Protein AF-A0A1I8BWE8-F1 (afdb_monomer_lite)

Radius of gyration: 13.73 Å; chains: 1; bounding box: 29×26×43 Å

Organism: Meloidogyne hapla (NCBI:txid6305)

Sequence (100 aa):
MERAEAELLLGAMPLGSHLLRRRPDRSLALSLKANEGVLHIKLEYRCDRWVLGEGPRFNTVIEMLRAYRRVELPVRGAEQIRLTILFRPGDMPGRGLLLL

Secondary structure (DSSP, 8-state):
--HHHHHHHHHTSPTT-EEEEE-TTS-EEEEEE-SSSEEEEEEEEETTEEEETT--EESSHHHHHHHHTTS----TTS------PEEPGGGSTTGGGS--

InterPro domains:
  IPR000980 SH2 domain [PF00017] (1-68)
  IPR000980 SH2 domain [PS50001] (1-90)
  IPR000980 SH2 domain [SM00252] (1-74)
  IPR036860 SH2 domain superfamily [G3DSA:3.30.505.10] (1-90)
  IPR036860 SH2 domain superfamily [SSF55550] (1-85)

Structure (mmCIF, N/CA/C/O backbone):
data_AF-A0A1I8BWE8-F1
#
_entry.id   AF-A0A1I8BWE8-F1
#
loop_
_atom_site.group_PDB
_atom_site.id
_atom_site.type_symbol
_atom_site.label_atom_id
_atom_site.label_alt_id
_atom_site.label_comp_id
_atom_site.label_asym_id
_atom_site.label_entity_id
_atom_site.label_seq_id
_atom_site.pdbx_PDB_ins_code
_atom_site.Cartn_x
_atom_site.Cartn_y
_atom_site.Cartn_z
_atom_site.occupancy
_atom_site.B_iso_or_equiv
_atom_site.auth_seq_id
_atom_site.auth_comp_id
_atom_site.auth_asym_id
_atom_site.auth_atom_id
_atom_site.pdbx_PDB_model_num
ATOM 1 N N . MET A 1 1 ? -4.963 -6.506 -10.500 1.00 83.25 1 MET A N 1
ATOM 2 C CA . MET A 1 1 ? -3.531 -6.375 -10.811 1.00 83.25 1 MET A CA 1
ATOM 3 C C . MET A 1 1 ? -2.819 -7.484 -10.082 1.00 83.25 1 MET A C 1
ATOM 5 O O . MET A 1 1 ? -2.904 -7.546 -8.855 1.00 83.25 1 MET A O 1
ATOM 9 N N . GLU A 1 2 ? -2.185 -8.360 -10.847 1.00 89.69 2 GLU A N 1
ATOM 10 C CA . GLU A 1 2 ? -1.435 -9.487 -10.303 1.00 89.69 2 GLU A CA 1
ATOM 11 C C . GLU A 1 2 ? -0.087 -9.049 -9.731 1.00 89.69 2 GLU A C 1
ATOM 13 O O . GLU A 1 2 ? 0.383 -7.934 -9.964 1.00 89.69 2 GLU A O 1
ATOM 18 N N . ARG A 1 3 ? 0.541 -9.928 -8.944 1.00 92.31 3 ARG A N 1
ATOM 19 C CA . ARG A 1 3 ? 1.843 -9.641 -8.325 1.00 92.31 3 ARG A CA 1
ATOM 20 C C . ARG A 1 3 ? 2.908 -9.285 -9.371 1.00 92.31 3 ARG A C 1
ATOM 22 O O . ARG A 1 3 ? 3.554 -8.255 -9.217 1.00 92.31 3 ARG A O 1
ATOM 29 N N . ALA A 1 4 ? 3.025 -10.088 -10.427 1.00 92.75 4 ALA A N 1
ATOM 30 C CA . ALA A 1 4 ? 4.012 -9.886 -11.488 1.00 92.75 4 ALA A CA 1
ATOM 31 C C . ALA A 1 4 ? 3.805 -8.560 -12.245 1.00 92.75 4 ALA A C 1
ATOM 33 O O . ALA A 1 4 ? 4.767 -7.872 -12.567 1.00 92.75 4 ALA A O 1
ATOM 34 N N . GLU A 1 5 ? 2.550 -8.150 -12.471 1.00 91.38 5 GLU A N 1
ATOM 35 C CA . GLU A 1 5 ? 2.238 -6.847 -13.081 1.00 91.38 5 GLU A CA 1
ATOM 36 C C . GLU A 1 5 ? 2.710 -5.684 -12.201 1.00 91.38 5 GLU A C 1
ATOM 38 O O . GLU A 1 5 ? 3.262 -4.705 -12.698 1.00 91.38 5 GLU A O 1
ATOM 43 N N . ALA A 1 6 ? 2.511 -5.796 -10.884 1.00 93.06 6 ALA A N 1
ATOM 44 C CA . ALA A 1 6 ? 2.971 -4.789 -9.937 1.00 93.06 6 ALA A CA 1
ATOM 45 C C . ALA A 1 6 ? 4.506 -4.724 -9.870 1.00 93.06 6 ALA A C 1
ATOM 47 O O . ALA A 1 6 ? 5.054 -3.630 -9.770 1.00 93.06 6 ALA A O 1
ATOM 48 N N . GLU A 1 7 ? 5.189 -5.872 -9.930 1.00 95.06 7 GLU A N 1
ATOM 49 C CA . GLU A 1 7 ? 6.655 -5.955 -9.968 1.00 95.06 7 GLU A CA 1
ATOM 50 C C . GLU A 1 7 ? 7.220 -5.294 -11.233 1.00 95.06 7 GLU A C 1
ATOM 52 O O . GLU A 1 7 ? 8.131 -4.472 -11.134 1.00 95.06 7 GLU A O 1
ATOM 57 N N . LEU A 1 8 ? 6.625 -5.574 -12.397 1.00 92.50 8 LEU A N 1
ATOM 58 C CA . LEU A 1 8 ? 7.004 -4.957 -13.668 1.00 92.50 8 LEU A CA 1
ATOM 59 C C . LEU A 1 8 ? 6.805 -3.434 -13.649 1.00 92.50 8 LEU A C 1
ATOM 61 O O . LEU A 1 8 ? 7.722 -2.693 -13.996 1.00 92.50 8 LEU A O 1
ATOM 65 N N . LEU A 1 9 ? 5.627 -2.963 -13.221 1.00 91.69 9 LEU A N 1
ATOM 66 C CA . LEU A 1 9 ? 5.307 -1.534 -13.182 1.00 91.69 9 LEU A CA 1
ATOM 67 C C . LEU A 1 9 ? 6.223 -0.779 -12.214 1.00 91.69 9 LEU A C 1
ATOM 69 O O . LEU A 1 9 ? 6.795 0.245 -12.573 1.00 91.69 9 LEU A O 1
ATOM 73 N N . LEU A 1 10 ? 6.347 -1.268 -10.977 1.00 94.19 10 LEU A N 1
ATOM 74 C CA . LEU A 1 10 ? 7.084 -0.568 -9.926 1.00 94.19 10 LEU A CA 1
ATOM 75 C C . LEU A 1 10 ? 8.598 -0.685 -10.092 1.00 94.19 10 LEU A C 1
ATOM 77 O O . LEU A 1 10 ? 9.306 0.199 -9.618 1.00 94.19 10 LEU A O 1
ATOM 81 N N . GLY A 1 11 ? 9.102 -1.726 -10.762 1.00 92.94 11 GLY A N 1
ATOM 82 C CA . GLY A 1 11 ? 10.536 -1.960 -10.947 1.00 92.94 11 GLY A CA 1
ATOM 83 C C . GLY A 1 11 ? 11.282 -0.784 -11.586 1.00 92.94 11 GLY A C 1
ATOM 84 O O . GLY A 1 11 ? 12.425 -0.525 -11.216 1.00 92.94 11 GLY A O 1
ATOM 85 N N . ALA A 1 12 ? 10.615 -0.032 -12.467 1.00 90.38 12 ALA A N 1
ATOM 86 C CA . ALA A 1 12 ? 11.164 1.151 -13.133 1.00 90.38 12 ALA A CA 1
ATOM 87 C C . ALA A 1 12 ? 10.824 2.486 -12.435 1.00 90.38 12 ALA A C 1
ATOM 89 O O . ALA A 1 12 ? 11.178 3.550 -12.940 1.00 90.38 12 ALA A O 1
ATOM 90 N N . MET A 1 13 ? 10.105 2.459 -11.310 1.00 93.75 13 MET A N 1
ATOM 91 C CA . MET A 1 13 ? 9.638 3.669 -10.629 1.00 93.75 13 MET A CA 1
ATOM 92 C C . MET A 1 13 ? 10.608 4.131 -9.530 1.00 93.75 13 MET A C 1
ATOM 94 O O . MET A 1 13 ? 11.430 3.346 -9.052 1.00 93.75 13 MET A O 1
ATOM 98 N N . PRO A 1 14 ? 10.514 5.396 -9.077 1.00 93.81 14 PRO A N 1
ATOM 99 C CA . PRO A 1 14 ? 11.284 5.879 -7.934 1.00 93.81 14 PRO A CA 1
ATOM 100 C C . PRO A 1 14 ? 10.977 5.108 -6.643 1.00 93.81 14 PRO A C 1
ATOM 102 O O . PRO A 1 14 ? 9.860 4.612 -6.452 1.00 93.81 14 PRO A O 1
ATOM 105 N N . LEU A 1 15 ? 11.939 5.077 -5.716 1.00 92.88 15 LEU A N 1
ATOM 106 C CA . LEU A 1 15 ? 11.763 4.503 -4.378 1.00 92.88 15 LEU A CA 1
ATOM 107 C C . LEU A 1 15 ? 10.531 5.097 -3.673 1.00 92.88 15 LEU A C 1
ATOM 109 O O . LEU A 1 15 ? 10.242 6.294 -3.767 1.00 92.88 15 LEU A O 1
ATOM 113 N N . GLY A 1 16 ? 9.767 4.243 -2.989 1.00 93.38 16 GLY A N 1
ATOM 114 C CA . GLY A 1 16 ? 8.536 4.652 -2.306 1.00 93.38 16 GLY A CA 1
ATOM 115 C C . GLY A 1 16 ? 7.279 4.663 -3.188 1.00 93.38 16 GLY A C 1
ATOM 116 O O . GLY A 1 16 ? 6.163 4.828 -2.674 1.00 93.38 16 GLY A O 1
ATOM 117 N N . SER A 1 17 ? 7.427 4.472 -4.504 1.00 95.31 17 SER A N 1
ATOM 118 C CA . SER A 1 17 ? 6.295 4.301 -5.421 1.00 95.31 17 SER A CA 1
ATOM 119 C C . SER A 1 17 ? 5.511 3.048 -5.057 1.00 95.31 17 SER A C 1
ATOM 121 O O . SER A 1 17 ? 6.100 1.999 -4.800 1.00 95.31 17 SER A O 1
ATOM 123 N N . HIS A 1 18 ? 4.186 3.145 -5.004 1.00 95.81 18 HIS A N 1
ATOM 124 C CA . HIS A 1 18 ? 3.350 2.081 -4.465 1.00 95.81 18 HIS A CA 1
ATOM 125 C C . HIS A 1 18 ? 1.981 1.992 -5.125 1.00 95.81 18 HIS A C 1
ATOM 127 O O . HIS A 1 18 ? 1.481 2.937 -5.729 1.00 95.81 18 HIS A O 1
ATOM 133 N N . LEU A 1 19 ? 1.344 0.840 -4.942 1.00 95.62 19 LEU A N 1
ATOM 134 C CA . LEU A 1 19 ? -0.040 0.591 -5.323 1.00 95.62 19 LEU A CA 1
ATOM 135 C C . LEU A 1 19 ? -0.702 -0.386 -4.359 1.00 95.62 19 LEU A C 1
ATOM 137 O O . LEU A 1 19 ? -0.047 -1.218 -3.723 1.00 95.62 19 LEU A O 1
ATOM 141 N N . LEU A 1 20 ? -2.026 -0.306 -4.286 1.00 94.31 20 LEU A N 1
ATOM 142 C CA . LEU A 1 20 ? -2.848 -1.303 -3.616 1.00 94.31 20 LEU A CA 1
ATOM 143 C C . LEU A 1 20 ? -3.354 -2.301 -4.647 1.00 94.31 20 LEU A C 1
ATOM 145 O O . LEU A 1 20 ? -3.894 -1.924 -5.686 1.00 94.31 20 LEU A O 1
ATOM 149 N N . ARG A 1 21 ? -3.221 -3.586 -4.334 1.00 92.88 21 ARG A N 1
ATOM 150 C CA . ARG A 1 21 ? -3.769 -4.667 -5.152 1.00 92.88 21 ARG A CA 1
ATOM 151 C C . ARG A 1 21 ? -4.579 -5.631 -4.304 1.00 92.88 21 ARG A C 1
ATOM 153 O O . ARG A 1 21 ? -4.267 -5.866 -3.137 1.00 92.88 21 ARG A O 1
ATOM 160 N N . ARG A 1 22 ? -5.604 -6.214 -4.919 1.00 90.31 22 ARG A N 1
ATOM 161 C CA . ARG A 1 22 ? -6.328 -7.361 -4.371 1.00 90.31 22 ARG A CA 1
ATOM 162 C C . ARG A 1 22 ? -5.578 -8.640 -4.745 1.00 90.31 22 ARG A C 1
ATOM 164 O O . ARG A 1 22 ? -5.024 -8.733 -5.836 1.00 90.31 22 ARG A O 1
ATOM 171 N N . ARG A 1 23 ? -5.519 -9.587 -3.818 1.00 86.19 23 ARG A N 1
ATOM 172 C CA . ARG A 1 23 ? -4.918 -10.913 -3.983 1.00 86.19 23 ARG A CA 1
ATOM 173 C C . ARG A 1 23 ? -5.990 -11.949 -4.365 1.00 86.19 23 ARG A C 1
ATOM 175 O O . ARG A 1 23 ? -7.174 -11.678 -4.150 1.00 86.19 23 ARG A O 1
ATOM 182 N N . PRO A 1 24 ? -5.601 -13.135 -4.875 1.00 84.25 24 PRO A N 1
ATOM 183 C CA . PRO A 1 24 ? -6.550 -14.204 -5.215 1.00 84.25 24 PRO A CA 1
ATOM 184 C C . PRO A 1 24 ? -7.431 -14.646 -4.037 1.00 84.25 24 PRO A C 1
ATOM 186 O O . PRO A 1 24 ? -8.620 -14.898 -4.202 1.00 84.25 24 PRO A O 1
ATOM 189 N N . ASP A 1 25 ? -6.876 -14.633 -2.823 1.00 83.81 25 ASP A N 1
ATOM 190 C CA . ASP A 1 25 ? -7.573 -14.921 -1.559 1.00 83.81 25 ASP A CA 1
ATOM 191 C C . ASP A 1 25 ? -8.467 -13.763 -1.062 1.00 83.81 25 ASP A C 1
ATOM 193 O O . ASP A 1 25 ? -8.903 -13.753 0.087 1.00 83.81 25 ASP A O 1
ATOM 197 N N . ARG A 1 26 ? -8.729 -12.762 -1.916 1.00 79.06 26 ARG A N 1
ATOM 198 C CA . ARG A 1 26 ? -9.473 -11.521 -1.633 1.00 79.06 26 ARG A CA 1
ATOM 199 C C . ARG A 1 26 ? -8.833 -10.595 -0.593 1.00 79.06 26 ARG A C 1
ATOM 201 O O . ARG A 1 26 ? -9.377 -9.514 -0.362 1.00 79.06 26 ARG A O 1
ATOM 208 N N . SER A 1 27 ? -7.676 -10.943 -0.026 1.00 85.31 27 SER A N 1
ATOM 209 C CA . SER A 1 27 ? -6.927 -10.032 0.843 1.00 85.31 27 SER A CA 1
ATOM 210 C C . SER A 1 27 ? -6.309 -8.882 0.038 1.00 85.31 27 SER A C 1
ATOM 212 O O . SER A 1 27 ? -6.199 -8.944 -1.191 1.00 85.31 27 SER A O 1
ATOM 214 N N . LEU A 1 28 ? -5.930 -7.794 0.709 1.00 92.81 28 LEU A N 1
ATOM 215 C CA . LEU A 1 28 ? -5.232 -6.682 0.067 1.00 92.81 28 LEU A CA 1
ATOM 216 C C . LEU A 1 28 ? -3.725 -6.790 0.304 1.00 92.81 28 LEU A C 1
ATOM 218 O O . LEU A 1 28 ? -3.252 -7.381 1.277 1.00 92.81 28 LEU A O 1
ATOM 222 N N . ALA A 1 29 ? -2.956 -6.198 -0.599 1.00 94.12 29 ALA A N 1
ATOM 223 C CA . ALA A 1 29 ? -1.535 -5.972 -0.409 1.00 94.12 29 ALA A CA 1
ATOM 224 C C . ALA A 1 29 ? -1.147 -4.580 -0.900 1.00 94.12 29 ALA A C 1
ATOM 226 O O . ALA A 1 29 ? -1.608 -4.128 -1.951 1.00 94.12 29 ALA A O 1
ATOM 227 N N . LEU A 1 30 ? -0.249 -3.942 -0.159 1.00 94.81 30 LEU A N 1
ATOM 228 C CA . LEU A 1 30 ? 0.521 -2.803 -0.625 1.00 94.81 30 LEU A CA 1
ATOM 229 C C . LEU A 1 30 ? 1.768 -3.339 -1.326 1.00 94.81 30 LEU A C 1
ATOM 231 O O . LEU A 1 30 ? 2.563 -4.046 -0.710 1.00 94.81 30 LEU A O 1
ATOM 235 N N . SER A 1 31 ? 1.922 -3.034 -2.610 1.00 95.50 31 SER A N 1
ATOM 236 C CA . SER A 1 31 ? 3.166 -3.299 -3.343 1.00 95.50 31 SER A CA 1
ATOM 237 C C . SER A 1 31 ? 3.953 -2.000 -3.445 1.00 95.50 31 SER A C 1
ATOM 239 O O . SER A 1 31 ? 3.349 -0.962 -3.712 1.00 95.50 31 SER A O 1
ATOM 241 N N . LEU A 1 32 ? 5.257 -2.051 -3.194 1.00 94.62 32 LEU A N 1
ATOM 242 C CA . LEU A 1 32 ? 6.104 -0.884 -2.963 1.00 94.62 32 LEU A CA 1
ATOM 243 C C . LEU A 1 32 ? 7.474 -1.076 -3.611 1.00 94.62 32 LEU A C 1
ATOM 245 O O . LEU A 1 32 ? 8.134 -2.079 -3.348 1.00 94.62 32 LEU A O 1
ATOM 249 N N . LYS A 1 33 ? 7.938 -0.094 -4.382 1.00 94.31 33 LYS A N 1
ATOM 250 C CA . LYS A 1 33 ? 9.324 -0.050 -4.847 1.00 94.31 33 LYS A CA 1
ATOM 251 C C . LYS A 1 33 ? 10.269 0.220 -3.673 1.00 94.31 33 LYS A C 1
ATOM 253 O O . LYS A 1 33 ? 10.214 1.293 -3.067 1.00 94.31 33 LYS A O 1
ATOM 258 N N . ALA A 1 34 ? 11.135 -0.749 -3.393 1.00 91.25 34 ALA A N 1
ATOM 259 C CA . ALA A 1 34 ? 12.242 -0.659 -2.441 1.00 91.25 34 ALA A CA 1
ATOM 260 C C . ALA A 1 34 ? 13.578 -0.508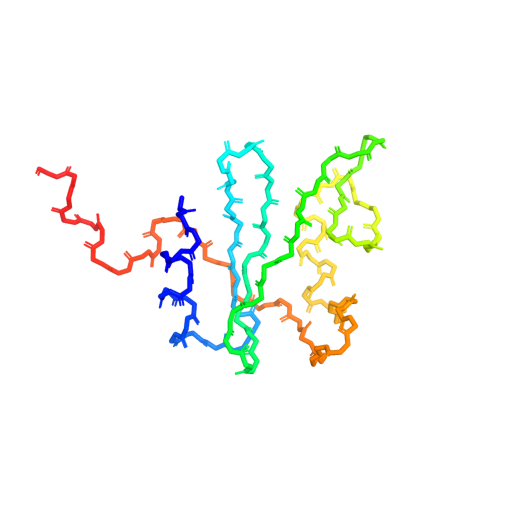 -3.191 1.00 91.25 34 ALA A C 1
ATOM 262 O O . ALA A 1 34 ? 13.578 -0.481 -4.423 1.00 91.25 34 ALA A O 1
ATOM 263 N N . ASN A 1 35 ? 14.716 -0.409 -2.494 1.00 87.94 35 ASN A N 1
ATOM 264 C CA . ASN A 1 35 ? 16.021 -0.462 -3.167 1.00 87.94 35 ASN A CA 1
ATOM 265 C C . ASN A 1 35 ? 16.214 -1.807 -3.878 1.00 87.94 35 ASN A C 1
ATOM 267 O O . ASN A 1 35 ? 16.449 -1.842 -5.086 1.00 87.94 35 ASN A O 1
ATOM 271 N N . GLU A 1 36 ? 15.968 -2.907 -3.168 1.00 87.56 36 GLU A N 1
ATOM 272 C CA . GLU A 1 36 ? 16.037 -4.262 -3.711 1.00 87.56 36 GLU A CA 1
ATOM 273 C C . GLU A 1 36 ? 14.646 -4.754 -4.128 1.00 87.56 36 GLU A C 1
ATOM 275 O O . GLU A 1 36 ? 13.882 -5.325 -3.350 1.00 87.56 36 GLU A O 1
ATOM 280 N N . GLY A 1 37 ? 14.293 -4.494 -5.387 1.00 91.88 37 GLY A N 1
ATOM 281 C CA . GLY A 1 37 ? 13.053 -4.991 -5.982 1.00 91.88 37 GLY A CA 1
ATOM 282 C C . GLY A 1 37 ? 11.778 -4.355 -5.415 1.00 91.88 37 GLY A C 1
ATOM 283 O O . GLY A 1 37 ? 11.715 -3.149 -5.153 1.00 91.88 37 GLY A O 1
ATOM 284 N N . VAL A 1 38 ? 10.723 -5.166 -5.305 1.00 93.88 38 VAL A N 1
ATOM 285 C CA . VAL A 1 38 ? 9.382 -4.734 -4.890 1.00 93.88 38 VAL A CA 1
ATOM 286 C C . VAL A 1 38 ? 8.947 -5.507 -3.652 1.00 93.88 38 VAL A C 1
ATOM 288 O O . VAL A 1 38 ? 8.864 -6.735 -3.645 1.00 93.88 38 VAL A O 1
ATOM 291 N N . LEU A 1 39 ? 8.629 -4.767 -2.594 1.00 92.75 39 LEU A N 1
ATOM 292 C CA . LEU A 1 39 ? 8.099 -5.313 -1.355 1.00 92.75 39 LEU A CA 1
ATOM 293 C C . LEU A 1 39 ? 6.579 -5.457 -1.453 1.00 92.75 39 LEU A C 1
ATOM 295 O O . LEU A 1 39 ? 5.892 -4.568 -1.958 1.00 92.75 39 LEU A O 1
ATOM 299 N N . HIS A 1 40 ? 6.037 -6.548 -0.911 1.00 93.19 40 HIS A N 1
ATOM 300 C CA . HIS A 1 40 ? 4.594 -6.762 -0.817 1.00 93.19 40 HIS A CA 1
ATOM 301 C C . HIS A 1 40 ? 4.183 -6.963 0.635 1.00 93.19 40 HIS A C 1
ATOM 303 O O . HIS A 1 40 ? 4.443 -8.011 1.224 1.00 93.19 40 HIS A O 1
ATOM 309 N N . ILE A 1 41 ? 3.505 -5.968 1.196 1.00 92.50 41 ILE A N 1
ATOM 310 C CA . ILE A 1 41 ? 3.047 -5.992 2.581 1.00 92.50 41 ILE A CA 1
ATOM 311 C C . ILE A 1 41 ? 1.552 -6.287 2.590 1.00 92.50 41 ILE A C 1
ATOM 313 O O . ILE A 1 41 ? 0.774 -5.656 1.871 1.00 92.50 41 ILE A O 1
ATOM 317 N N . LYS A 1 42 ? 1.139 -7.267 3.392 1.00 93.19 42 LYS A N 1
ATOM 318 C CA . LYS A 1 42 ? -0.270 -7.637 3.527 1.00 93.19 42 LYS A CA 1
ATOM 319 C C . LYS A 1 42 ? -1.048 -6.494 4.186 1.00 93.19 42 LYS A C 1
ATOM 321 O O . LYS A 1 42 ? -0.574 -5.917 5.157 1.00 93.19 42 LYS A O 1
ATOM 326 N N . LEU A 1 43 ? -2.221 -6.169 3.655 1.00 93.94 43 LEU A N 1
ATOM 327 C CA . LEU A 1 43 ? -3.148 -5.193 4.221 1.00 93.94 43 LEU A CA 1
ATOM 328 C C . LEU A 1 43 ? -4.446 -5.913 4.578 1.00 93.94 43 LEU A C 1
ATOM 330 O O . LEU A 1 43 ? -5.079 -6.535 3.722 1.00 93.94 43 LEU A O 1
ATOM 334 N N . GLU A 1 44 ? -4.838 -5.831 5.841 1.00 93.44 44 GLU A N 1
ATOM 335 C CA . GLU A 1 44 ? -5.979 -6.569 6.371 1.00 93.44 44 GLU A CA 1
ATOM 336 C C . GLU A 1 44 ? -6.914 -5.663 7.151 1.00 93.44 44 GLU A C 1
ATOM 338 O O . GLU A 1 44 ? -6.486 -4.688 7.767 1.00 93.44 44 GLU A O 1
ATOM 343 N N . TYR A 1 45 ? -8.194 -6.020 7.134 1.00 93.00 45 TYR A N 1
ATOM 344 C CA . TYR A 1 45 ? -9.196 -5.439 8.009 1.00 93.00 45 TYR A CA 1
ATOM 345 C C . TYR A 1 45 ? -9.451 -6.417 9.156 1.00 93.00 45 TYR A C 1
ATOM 347 O O . TYR A 1 45 ? -9.926 -7.530 8.927 1.00 93.00 45 TYR A O 1
ATOM 355 N N . ARG A 1 46 ? -9.054 -6.043 10.374 1.00 92.62 46 ARG A N 1
ATOM 356 C CA . ARG A 1 46 ? -9.145 -6.879 11.580 1.00 92.62 46 ARG A CA 1
ATOM 357 C C . ARG A 1 46 ? -9.578 -6.012 12.757 1.00 92.62 46 ARG A C 1
ATOM 359 O O . ARG A 1 46 ? -9.028 -4.929 12.943 1.00 92.62 46 ARG A O 1
ATOM 366 N N . CYS A 1 47 ? -10.527 -6.499 13.556 1.00 93.75 47 CYS A N 1
ATOM 367 C CA . CYS A 1 47 ? -11.074 -5.775 14.712 1.00 93.75 47 CYS A CA 1
ATOM 368 C C . CYS A 1 47 ? -11.481 -4.331 14.356 1.00 93.75 47 CYS A C 1
ATOM 370 O O . CYS A 1 47 ? -11.027 -3.378 14.989 1.00 93.75 47 CYS A O 1
ATOM 372 N N . ASP A 1 48 ? -12.251 -4.186 13.274 1.00 95.88 48 ASP A N 1
ATOM 373 C CA . ASP A 1 48 ? -12.764 -2.918 12.736 1.00 95.88 48 ASP A CA 1
ATOM 374 C C . ASP A 1 48 ? -11.708 -1.877 12.331 1.00 95.88 48 ASP A C 1
ATOM 376 O O . ASP A 1 48 ? -11.998 -0.687 12.178 1.00 95.88 48 ASP A O 1
ATOM 380 N N . ARG A 1 49 ? -10.462 -2.312 12.124 1.00 97.50 49 ARG A N 1
ATOM 381 C CA . ARG A 1 49 ? -9.339 -1.446 11.756 1.00 97.50 49 ARG A CA 1
ATOM 382 C C . ARG A 1 49 ? -8.529 -2.027 10.607 1.00 97.50 49 ARG A C 1
ATOM 384 O O . ARG A 1 49 ? -8.375 -3.239 10.472 1.00 97.50 49 ARG A O 1
ATOM 391 N N . TRP A 1 50 ? -7.952 -1.140 9.803 1.00 95.50 50 TRP A N 1
ATOM 392 C CA . TRP A 1 50 ? -6.972 -1.492 8.780 1.00 95.50 50 TRP A CA 1
ATOM 393 C C . TRP A 1 50 ? -5.581 -1.634 9.392 1.00 95.50 50 TRP A C 1
ATOM 395 O O . TRP A 1 50 ? -5.149 -0.761 10.146 1.00 95.50 50 TRP A O 1
ATOM 405 N N . VAL A 1 51 ? -4.882 -2.713 9.041 1.00 94.00 51 VAL A N 1
ATOM 406 C CA . VAL A 1 51 ? -3.525 -3.023 9.505 1.00 94.00 51 VAL A CA 1
ATOM 407 C C . VAL A 1 51 ? -2.652 -3.407 8.316 1.00 94.00 51 VAL A C 1
ATOM 409 O O . VAL A 1 51 ? -3.017 -4.279 7.525 1.00 94.00 51 VAL A O 1
ATOM 412 N N . LEU A 1 52 ? -1.495 -2.756 8.199 1.00 92.81 52 LEU A N 1
ATOM 413 C CA . LEU A 1 52 ? -0.469 -3.072 7.209 1.00 92.81 52 LEU A CA 1
ATOM 414 C C . LEU A 1 52 ? 0.637 -3.904 7.869 1.00 92.81 52 LEU A C 1
ATOM 416 O O . LEU A 1 52 ? 1.357 -3.403 8.732 1.00 92.81 52 LEU A O 1
ATOM 420 N N . GLY A 1 53 ? 0.773 -5.168 7.469 1.00 90.94 53 GLY A N 1
ATOM 421 C CA . GLY A 1 53 ? 1.662 -6.132 8.117 1.00 90.94 53 GLY A CA 1
ATOM 422 C C . GLY A 1 53 ? 1.301 -6.289 9.594 1.00 90.94 53 GLY A C 1
ATOM 423 O O . GLY A 1 53 ? 0.160 -6.601 9.918 1.00 90.94 53 GLY A O 1
ATOM 424 N N . GLU A 1 54 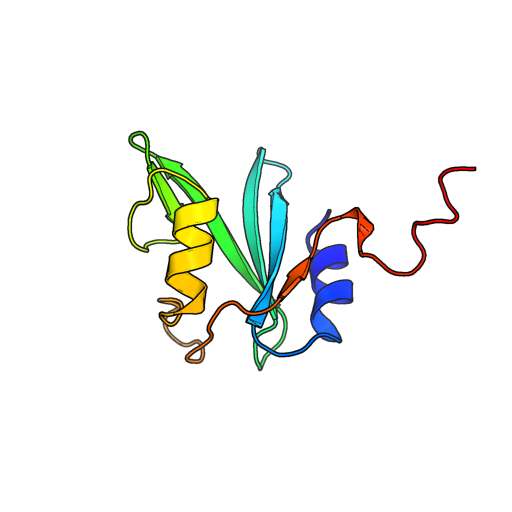? 2.264 -6.002 10.469 1.00 88.69 54 GLU A N 1
ATOM 425 C CA . GLU A 1 54 ? 2.105 -5.985 11.933 1.00 88.69 54 GLU A CA 1
ATOM 426 C C . GLU A 1 54 ? 2.158 -4.548 12.503 1.00 88.69 54 GLU A C 1
ATOM 428 O O . GLU A 1 54 ? 2.550 -4.326 13.647 1.00 88.69 54 GLU A O 1
ATOM 433 N N . GLY A 1 55 ? 1.850 -3.545 11.674 1.00 89.94 55 GLY A N 1
ATOM 434 C CA . GLY A 1 55 ? 1.931 -2.128 12.030 1.00 89.94 55 GLY A CA 1
ATOM 435 C C . GLY A 1 55 ? 0.751 -1.594 12.862 1.00 89.94 55 GLY A C 1
ATOM 436 O O . GLY A 1 55 ? -0.088 -2.352 13.355 1.00 89.94 55 GLY A O 1
ATOM 437 N N . PRO A 1 56 ? 0.654 -0.257 13.010 1.00 93.44 56 PRO A N 1
ATOM 438 C CA . PRO A 1 56 ? -0.463 0.402 13.678 1.00 93.44 56 PRO A CA 1
ATOM 439 C C . PRO A 1 56 ? -1.821 0.142 13.008 1.00 93.44 56 PRO A C 1
ATOM 441 O O . PRO A 1 56 ? -1.916 -0.260 11.847 1.00 93.44 56 PRO A O 1
ATOM 444 N N . ARG A 1 57 ? -2.886 0.428 13.761 1.00 95.75 57 ARG A N 1
ATOM 445 C CA . ARG A 1 57 ? -4.288 0.286 13.348 1.00 95.75 57 ARG A CA 1
ATOM 446 C C . ARG A 1 57 ? -4.849 1.623 12.865 1.00 95.75 57 ARG A C 1
ATOM 448 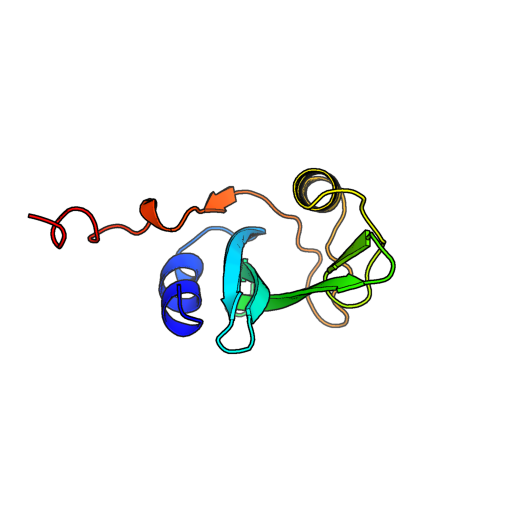O O . ARG A 1 57 ? -4.707 2.628 13.555 1.00 95.75 57 ARG A O 1
ATOM 455 N N . PHE A 1 58 ? -5.558 1.619 11.739 1.00 96.94 58 PHE A N 1
ATOM 456 C CA . PHE A 1 58 ? -6.138 2.819 11.120 1.00 96.94 58 PHE A CA 1
ATOM 457 C C . PHE A 1 58 ? -7.648 2.671 10.898 1.00 96.94 58 PHE A C 1
ATOM 459 O O . PHE A 1 58 ? -8.130 1.555 10.699 1.00 96.94 58 PHE A O 1
ATOM 466 N N . ASN A 1 59 ? -8.412 3.773 10.913 1.00 97.44 59 ASN A N 1
ATOM 467 C CA . ASN A 1 59 ? -9.845 3.710 10.577 1.00 97.44 59 ASN A CA 1
ATOM 468 C C . ASN A 1 59 ? -10.048 3.523 9.074 1.00 97.44 59 ASN A C 1
ATOM 470 O O . ASN A 1 59 ? -10.954 2.814 8.644 1.00 97.44 59 ASN A O 1
ATOM 474 N N . THR A 1 60 ? -9.195 4.155 8.264 1.00 96.56 60 THR A N 1
ATOM 475 C CA . THR A 1 60 ? -9.288 4.094 6.804 1.00 96.56 60 THR A CA 1
ATOM 476 C C . THR A 1 60 ? -7.938 3.809 6.159 1.00 96.56 60 THR A C 1
ATOM 478 O O . THR A 1 60 ? -6.875 4.140 6.687 1.00 96.56 60 THR A O 1
ATOM 481 N N . VAL A 1 61 ? -7.977 3.247 4.952 1.00 94.00 61 VAL A N 1
ATOM 482 C CA . VAL A 1 61 ? -6.777 3.059 4.124 1.00 94.00 61 VAL A CA 1
ATOM 483 C C . VAL A 1 61 ? -6.135 4.405 3.762 1.00 94.00 61 VAL A C 1
ATOM 485 O O . VAL A 1 61 ? -4.915 4.506 3.686 1.00 94.00 61 VAL A O 1
ATOM 488 N N . ILE A 1 62 ? -6.928 5.466 3.583 1.00 94.75 62 ILE A N 1
ATOM 489 C CA . ILE A 1 62 ? -6.413 6.807 3.268 1.00 94.75 62 ILE A CA 1
ATOM 490 C C . ILE A 1 62 ? -5.590 7.363 4.437 1.00 94.75 62 ILE A C 1
ATOM 492 O O . ILE A 1 62 ? -4.515 7.920 4.214 1.00 94.75 62 ILE A O 1
ATOM 496 N N . GLU A 1 63 ? -6.064 7.201 5.675 1.00 96.50 63 GLU A N 1
ATOM 497 C CA . GLU A 1 63 ? -5.305 7.576 6.876 1.00 96.50 63 GLU A CA 1
ATOM 498 C C . GLU A 1 63 ? -3.980 6.819 6.962 1.00 96.50 63 GLU A C 1
ATOM 500 O O . GLU A 1 63 ? -2.935 7.441 7.149 1.00 96.50 63 GLU A O 1
ATOM 505 N N . MET A 1 64 ? -4.013 5.501 6.746 1.00 96.00 64 MET A N 1
ATOM 506 C CA . MET A 1 64 ? -2.815 4.660 6.712 1.00 96.00 64 MET A CA 1
ATOM 507 C C . MET A 1 64 ? -1.801 5.161 5.669 1.00 96.00 64 MET A C 1
ATOM 509 O O . MET A 1 64 ? -0.628 5.355 5.985 1.00 96.00 64 MET A O 1
ATOM 513 N N . LEU A 1 65 ? -2.245 5.431 4.434 1.00 94.94 65 LEU A N 1
ATOM 514 C CA . LEU A 1 65 ? -1.375 5.953 3.374 1.00 94.94 65 LEU A CA 1
ATOM 515 C C . LEU A 1 65 ? -0.781 7.321 3.744 1.00 94.94 65 LEU A C 1
ATOM 517 O O . LEU A 1 65 ? 0.399 7.565 3.502 1.00 94.94 65 LEU A O 1
ATOM 521 N N . ARG A 1 66 ? -1.568 8.221 4.352 1.00 95.56 66 ARG A N 1
ATOM 522 C CA . ARG A 1 66 ? -1.080 9.533 4.815 1.00 95.56 66 ARG A CA 1
ATOM 523 C C . ARG A 1 66 ? -0.035 9.401 5.921 1.00 95.56 66 ARG A C 1
ATOM 525 O O . ARG A 1 66 ? 0.937 10.154 5.905 1.00 95.56 66 ARG A O 1
ATOM 532 N N . ALA A 1 67 ? -0.215 8.464 6.850 1.00 95.12 67 ALA A N 1
ATOM 533 C CA . ALA A 1 67 ? 0.741 8.218 7.925 1.00 95.12 67 ALA A CA 1
ATOM 534 C C . ALA A 1 67 ? 2.096 7.754 7.370 1.00 95.12 67 ALA A C 1
ATOM 536 O O . ALA A 1 67 ? 3.124 8.364 7.667 1.00 95.12 67 ALA A O 1
ATOM 537 N N . TYR A 1 68 ? 2.098 6.762 6.475 1.00 94.81 68 TYR A N 1
ATOM 538 C CA . TYR A 1 68 ? 3.335 6.220 5.899 1.00 94.81 68 TYR A CA 1
ATOM 539 C C . TYR A 1 68 ? 3.985 7.087 4.811 1.00 94.81 68 TYR A C 1
ATOM 541 O O . TYR A 1 68 ? 5.078 6.785 4.341 1.00 94.81 68 TYR A O 1
ATOM 549 N N . ARG A 1 69 ? 3.359 8.204 4.423 1.00 94.75 69 ARG A N 1
ATOM 550 C CA . ARG A 1 69 ? 4.051 9.279 3.688 1.00 94.75 69 ARG A CA 1
ATOM 551 C C . ARG A 1 69 ? 4.991 10.090 4.581 1.00 94.75 69 ARG A C 1
ATOM 553 O O . ARG A 1 69 ? 5.918 10.715 4.080 1.00 94.75 69 ARG A O 1
ATOM 560 N N . ARG A 1 70 ? 4.732 10.124 5.891 1.00 92.69 70 ARG A N 1
ATOM 561 C CA . ARG A 1 70 ? 5.475 10.938 6.870 1.00 92.69 70 ARG A CA 1
ATOM 562 C C . ARG A 1 70 ? 6.433 10.102 7.706 1.00 92.69 70 ARG A C 1
ATOM 564 O O . ARG A 1 70 ? 7.506 10.574 8.064 1.00 92.69 70 ARG A O 1
ATOM 571 N N . VAL A 1 71 ? 6.045 8.866 7.993 1.00 89.56 71 VAL A N 1
ATOM 572 C CA . VAL A 1 71 ? 6.803 7.927 8.819 1.00 89.56 71 VAL A CA 1
ATOM 573 C C . VAL A 1 71 ? 7.243 6.751 7.961 1.00 89.56 71 VAL A C 1
ATOM 575 O O . VAL A 1 71 ? 6.526 6.336 7.052 1.00 89.56 71 VAL A O 1
ATOM 578 N N . GLU A 1 72 ? 8.431 6.234 8.239 1.00 88.44 72 GLU A N 1
ATOM 579 C CA . GLU A 1 72 ? 8.964 5.046 7.578 1.00 88.44 72 GLU A CA 1
ATOM 580 C C . GLU A 1 72 ? 8.101 3.816 7.864 1.00 88.44 72 GLU A C 1
ATOM 582 O O . GLU A 1 72 ? 7.478 3.683 8.922 1.00 88.44 72 GLU A O 1
ATOM 587 N N . LEU A 1 73 ? 8.047 2.907 6.896 1.00 87.06 73 LEU A N 1
ATOM 588 C CA . LEU A 1 73 ? 7.346 1.644 7.059 1.00 87.06 73 LEU A CA 1
ATOM 589 C C . LEU A 1 73 ? 8.096 0.744 8.058 1.00 87.06 73 LEU A C 1
ATOM 591 O O . LEU A 1 73 ? 9.312 0.600 7.948 1.00 87.06 73 LEU A O 1
ATOM 595 N N . PRO A 1 74 ? 7.394 0.081 8.998 1.00 73.38 74 PRO A N 1
ATOM 596 C CA . PRO A 1 74 ? 8.007 -0.762 10.023 1.00 73.38 74 PRO A CA 1
ATOM 597 C C . PRO A 1 74 ? 8.369 -2.145 9.457 1.00 73.38 74 PRO A C 1
ATOM 599 O O . PRO A 1 74 ? 7.850 -3.173 9.893 1.00 73.38 74 PRO A O 1
ATOM 602 N N . VAL 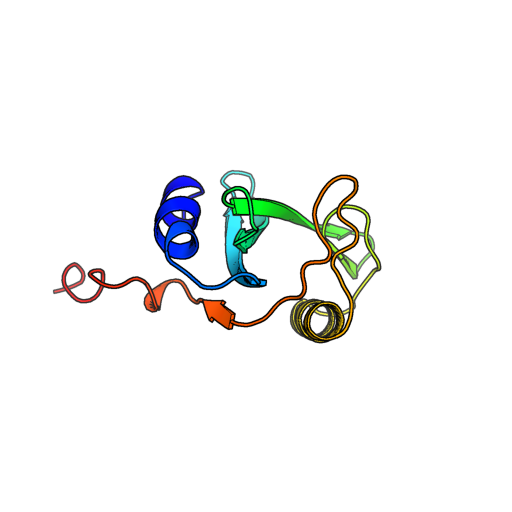A 1 75 ? 9.226 -2.183 8.440 1.00 73.81 75 VAL A N 1
ATOM 603 C CA . VAL A 1 75 ? 9.638 -3.422 7.776 1.00 73.81 75 VAL A CA 1
ATOM 604 C C . VAL A 1 75 ? 11.006 -3.817 8.317 1.00 73.81 75 VAL A C 1
ATOM 606 O O . VAL A 1 75 ? 12.014 -3.181 8.022 1.00 73.81 75 VAL A O 1
ATOM 609 N N . ARG A 1 76 ? 11.046 -4.865 9.147 1.00 68.44 76 ARG A N 1
ATOM 610 C CA . ARG A 1 76 ? 12.306 -5.368 9.717 1.00 68.44 76 ARG A CA 1
ATOM 611 C C . ARG A 1 76 ? 13.235 -5.841 8.601 1.00 68.44 76 ARG A C 1
ATOM 613 O O . ARG A 1 76 ? 12.806 -6.605 7.742 1.00 68.44 76 ARG A O 1
ATOM 620 N N . GLY A 1 77 ? 14.497 -5.419 8.653 1.00 64.94 77 GLY A N 1
ATOM 621 C CA . GLY A 1 77 ? 15.514 -5.816 7.676 1.00 64.94 77 GLY A CA 1
ATOM 622 C C . GLY A 1 77 ? 15.351 -5.185 6.290 1.00 64.94 77 GLY A C 1
ATOM 623 O O . GLY A 1 77 ? 16.105 -5.537 5.394 1.00 64.94 77 GLY A O 1
ATOM 624 N N . ALA A 1 78 ? 14.399 -4.265 6.110 1.00 62.84 78 ALA A N 1
ATOM 625 C CA . ALA A 1 78 ? 14.321 -3.426 4.923 1.00 62.84 78 ALA A CA 1
ATOM 626 C C . ALA A 1 78 ? 14.719 -1.990 5.270 1.00 62.84 78 ALA A C 1
ATOM 628 O O . ALA A 1 78 ? 14.718 -1.579 6.431 1.00 62.84 78 ALA A O 1
ATOM 629 N N . GLU A 1 79 ? 15.063 -1.231 4.241 1.00 68.25 79 GLU A N 1
ATOM 630 C CA . GLU A 1 79 ? 15.426 0.171 4.380 1.00 68.25 79 GLU A CA 1
ATOM 631 C C . GLU A 1 79 ? 14.277 1.054 4.887 1.00 68.25 79 GLU A C 1
ATOM 633 O O . GLU A 1 79 ? 13.091 0.727 4.783 1.00 68.25 79 GLU A O 1
ATOM 638 N N . GLN A 1 80 ? 14.670 2.232 5.374 1.00 78.56 80 GLN A N 1
ATOM 639 C CA . GLN A 1 80 ? 13.831 3.336 5.833 1.00 78.56 80 GLN A CA 1
ATOM 640 C C . GLN A 1 80 ? 13.003 3.956 4.688 1.00 78.56 80 GLN A C 1
ATOM 642 O O . GLN A 1 80 ? 13.269 5.061 4.215 1.00 78.56 80 GLN A O 1
ATOM 647 N N . ILE A 1 81 ? 11.986 3.236 4.208 1.00 86.00 81 ILE A N 1
ATOM 648 C CA . ILE A 1 81 ? 11.183 3.647 3.049 1.00 86.00 81 ILE A CA 1
ATOM 649 C C . ILE A 1 81 ? 9.895 4.341 3.502 1.00 86.00 81 ILE A C 1
ATOM 651 O O . ILE A 1 81 ? 9.139 3.831 4.333 1.00 86.00 81 ILE A O 1
ATOM 655 N N . ARG A 1 82 ? 9.612 5.493 2.887 1.00 92.56 82 ARG A N 1
ATOM 656 C CA . ARG A 1 82 ? 8.331 6.210 2.968 1.00 92.56 82 ARG A CA 1
ATOM 657 C C . ARG A 1 82 ? 7.535 6.035 1.678 1.00 92.56 82 ARG A C 1
ATOM 659 O O . ARG A 1 82 ? 8.100 5.854 0.602 1.00 92.56 82 ARG A O 1
ATOM 666 N N . LEU A 1 83 ? 6.214 6.138 1.779 1.00 94.94 83 LEU A N 1
ATOM 667 C CA . LEU A 1 83 ? 5.335 6.179 0.612 1.00 94.94 83 LEU A CA 1
ATOM 668 C C . LEU A 1 83 ? 5.469 7.514 -0.118 1.00 94.94 83 LEU A C 1
ATOM 670 O O . LEU A 1 83 ? 5.423 8.570 0.509 1.00 94.94 83 LEU A O 1
ATOM 674 N N . THR A 1 84 ? 5.557 7.472 -1.447 1.00 93.88 84 THR A N 1
ATOM 675 C CA . THR A 1 84 ? 5.668 8.675 -2.286 1.00 93.88 84 THR A CA 1
ATOM 676 C C . THR A 1 84 ? 4.508 8.747 -3.281 1.00 93.88 84 THR A C 1
ATOM 678 O O . THR A 1 84 ? 3.495 9.403 -3.014 1.00 93.88 84 THR A O 1
ATOM 681 N N . ILE A 1 85 ? 4.605 8.019 -4.391 1.00 91.69 85 ILE A N 1
ATOM 682 C CA . ILE A 1 85 ? 3.667 8.071 -5.517 1.00 91.69 85 ILE A CA 1
ATOM 683 C C . ILE A 1 85 ? 2.688 6.900 -5.427 1.00 91.69 85 ILE A C 1
ATOM 685 O O . ILE A 1 85 ? 3.113 5.752 -5.331 1.00 91.69 85 ILE A O 1
ATOM 689 N N . LEU A 1 86 ? 1.384 7.190 -5.461 1.00 92.06 86 LEU A N 1
ATOM 690 C CA . LEU A 1 86 ? 0.333 6.172 -5.514 1.00 92.06 86 LEU A CA 1
ATOM 691 C C . LEU A 1 86 ? -0.077 5.935 -6.969 1.00 92.06 86 LEU A C 1
ATOM 693 O O . LEU A 1 86 ? -0.622 6.845 -7.588 1.00 92.06 86 LEU A O 1
ATOM 697 N N . PHE A 1 87 ? 0.104 4.711 -7.455 1.00 89.62 87 PHE A N 1
ATOM 698 C CA . PHE A 1 87 ? -0.367 4.264 -8.762 1.00 89.62 87 PHE A CA 1
ATOM 699 C C . PHE A 1 87 ? -1.729 3.580 -8.652 1.00 89.62 87 PHE A C 1
ATOM 701 O O . PHE A 1 87 ? -2.007 2.802 -7.731 1.00 89.62 87 PHE A O 1
ATOM 708 N N . ARG A 1 88 ? -2.585 3.857 -9.629 1.00 82.25 88 ARG A N 1
ATOM 709 C CA . ARG A 1 88 ? -3.874 3.212 -9.857 1.00 82.25 88 ARG A CA 1
ATOM 710 C C . ARG A 1 88 ? -3.743 2.197 -10.993 1.00 82.25 88 ARG A C 1
ATOM 712 O O . ARG A 1 88 ? -2.886 2.346 -11.856 1.00 82.25 88 ARG A O 1
ATOM 719 N N . PRO A 1 89 ? -4.623 1.183 -11.060 1.00 67.62 89 PRO A N 1
ATOM 720 C CA . PRO A 1 89 ? -4.598 0.199 -12.144 1.00 67.62 89 PRO A CA 1
ATOM 721 C C . PRO A 1 89 ? -4.637 0.787 -13.568 1.00 67.62 89 PRO A C 1
ATOM 723 O O . PRO A 1 89 ? -4.130 0.147 -14.485 1.00 67.62 89 PRO A O 1
ATOM 726 N N . GLY A 1 90 ? -5.216 1.980 -13.751 1.00 70.38 90 GLY A N 1
ATOM 727 C CA . GLY A 1 90 ? -5.251 2.689 -15.036 1.00 70.38 90 GLY A CA 1
ATOM 728 C C . GLY A 1 90 ? -3.948 3.399 -15.418 1.00 70.38 90 GLY A C 1
ATOM 729 O O . GLY A 1 90 ? -3.793 3.768 -16.573 1.00 70.38 90 GLY A O 1
ATOM 730 N N . ASP A 1 91 ? -3.000 3.542 -14.489 1.00 70.25 91 ASP A N 1
ATOM 731 C CA . ASP A 1 91 ? -1.733 4.249 -14.719 1.00 70.25 91 ASP A CA 1
ATOM 732 C C . ASP A 1 91 ? -0.684 3.360 -15.415 1.00 70.25 91 ASP A C 1
ATOM 734 O O . ASP A 1 91 ? 0.448 3.787 -15.628 1.00 70.25 91 ASP A O 1
ATOM 738 N N . MET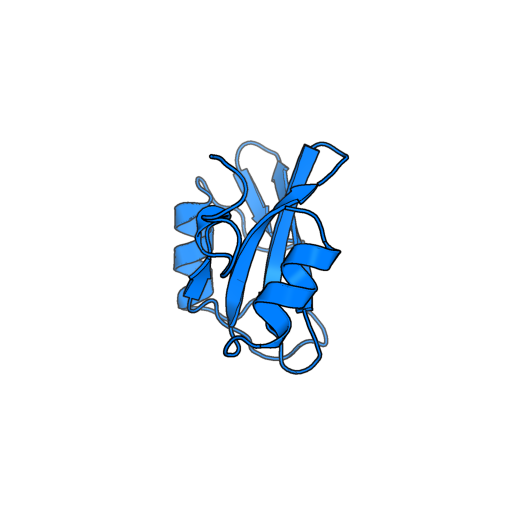 A 1 92 ? -1.028 2.110 -15.759 1.00 63.94 92 MET A N 1
ATOM 739 C CA . MET A 1 92 ? -0.131 1.215 -16.493 1.00 63.94 92 MET A CA 1
ATOM 740 C C . MET A 1 92 ? 0.036 1.695 -17.945 1.00 63.94 92 MET A C 1
ATOM 742 O O . MET A 1 92 ? -0.937 1.641 -18.711 1.00 63.94 92 MET A O 1
ATOM 746 N N . PRO A 1 93 ? 1.246 2.114 -18.365 1.00 59.66 93 PRO A N 1
ATOM 747 C CA . PRO A 1 93 ? 1.489 2.478 -19.755 1.00 59.66 93 PRO A CA 1
ATOM 748 C C . PRO A 1 93 ? 1.200 1.272 -20.664 1.00 59.66 93 PRO A C 1
ATOM 750 O O . PRO A 1 93 ? 1.644 0.158 -20.398 1.00 59.66 93 PRO A O 1
ATOM 753 N N . GLY A 1 94 ? 0.407 1.488 -21.719 1.00 59.56 94 GLY A N 1
ATOM 754 C CA . GLY A 1 94 ? 0.066 0.463 -22.717 1.00 59.56 94 GLY A CA 1
ATOM 755 C C . GLY A 1 94 ? -1.277 -0.263 -22.538 1.00 59.56 94 GLY A C 1
ATOM 756 O O . GLY A 1 94 ? -1.673 -0.995 -23.439 1.00 59.56 94 GLY A O 1
ATOM 757 N N . ARG A 1 95 ? -2.039 -0.044 -21.451 1.00 52.81 95 ARG A N 1
ATOM 758 C CA . ARG A 1 95 ? -3.392 -0.639 -21.293 1.00 52.81 95 ARG A CA 1
ATOM 759 C C . ARG A 1 95 ? -4.553 0.183 -21.867 1.00 52.81 95 ARG A C 1
ATOM 761 O O . ARG A 1 95 ? -5.673 -0.315 -21.901 1.00 52.81 95 ARG A O 1
ATOM 768 N N . GLY A 1 96 ? -4.297 1.382 -22.391 1.00 43.16 96 GLY A N 1
ATOM 769 C CA . GLY A 1 96 ? -5.304 2.185 -23.104 1.00 43.16 96 GLY A CA 1
ATOM 770 C C . GLY A 1 96 ? -5.722 1.636 -24.479 1.00 43.16 96 GLY A C 1
ATOM 771 O O . GLY A 1 96 ? -6.644 2.173 -25.075 1.00 43.16 96 GLY A O 1
ATOM 772 N N . LEU A 1 97 ? -5.064 0.583 -24.981 1.00 41.19 97 LEU A N 1
ATOM 773 C CA . LEU A 1 97 ? -5.271 0.023 -26.329 1.00 41.19 97 LEU A CA 1
ATOM 774 C C . LEU A 1 97 ? -6.001 -1.332 -26.359 1.00 41.19 97 LEU A C 1
ATOM 776 O O . LEU A 1 97 ? -6.224 -1.866 -27.435 1.00 41.19 97 LEU A O 1
ATOM 780 N N . LEU A 1 98 ? -6.370 -1.900 -25.207 1.00 39.06 98 LEU A N 1
ATOM 781 C CA . LEU A 1 98 ? -7.008 -3.229 -25.110 1.00 39.06 98 LEU A CA 1
ATOM 782 C C . LEU A 1 98 ? -8.492 -3.172 -24.704 1.00 39.06 98 LEU A C 1
ATOM 784 O O . LEU A 1 98 ? -9.059 -4.177 -24.287 1.00 39.06 98 LEU A O 1
ATOM 788 N N . LEU A 1 99 ? -9.113 -1.994 -24.806 1.00 36.53 99 LEU A N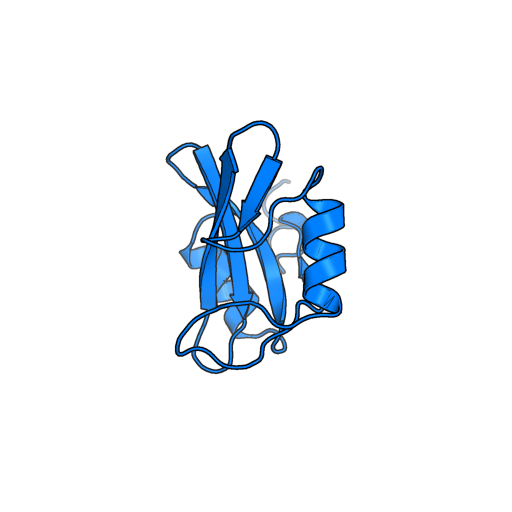 1
ATOM 789 C CA . LEU A 1 99 ? -10.542 -1.776 -24.538 1.00 36.53 99 LEU A CA 1
ATOM 790 C C . LEU A 1 99 ? -11.275 -1.091 -25.711 1.00 36.53 99 LEU A C 1
ATOM 792 O O . LEU A 1 99 ? -12.304 -0.457 -25.487 1.00 36.53 99 LEU A O 1
ATOM 796 N N . LEU A 1 100 ? -10.764 -1.227 -26.941 1.00 37.97 100 LEU A N 1
ATOM 797 C CA . LEU A 1 100 ? -11.478 -0.887 -28.180 1.00 37.97 100 LEU A CA 1
ATOM 798 C C . LEU A 1 100 ? -11.669 -2.139 -29.035 1.00 37.97 100 LEU A C 1
ATOM 800 O O . LEU A 1 100 ? -10.694 -2.918 -29.130 1.00 37.97 100 LEU A O 1
#

Foldseek 3Di:
DDPVLLQVQQVPPDFQEWEWDQDPVRWIWIWTDAPPTIDTWTWDQDPCFIDTHPDDTHNDPVVVLVVQQPAADPDPPGDRGGHDHYDDPVNDPPPVPVPD

pLDDT: mean 86.08, std 14.44, range [36.53, 97.5]